Protein AF-A0A1M7QJT9-F1 (afdb_monomer_lite)

Structure (mmCIF, N/CA/C/O backbone):
data_AF-A0A1M7QJT9-F1
#
_entry.id   AF-A0A1M7QJT9-F1
#
loop_
_atom_site.group_PDB
_atom_site.id
_atom_site.type_symbol
_atom_site.label_atom_id
_atom_site.label_alt_id
_atom_site.label_comp_id
_atom_site.label_asym_id
_atom_site.label_entity_id
_atom_site.label_seq_id
_atom_site.pdbx_PDB_ins_code
_atom_site.Cartn_x
_atom_site.Cartn_y
_atom_site.Cartn_z
_atom_site.occupancy
_atom_site.B_iso_or_equiv
_atom_site.auth_seq_id
_atom_site.auth_comp_id
_atom_site.auth_asym_id
_atom_site.auth_atom_id
_atom_site.pdbx_PDB_model_num
ATOM 1 N N . MET A 1 1 ? -22.899 -1.278 11.876 1.00 49.75 1 MET A N 1
ATOM 2 C CA . MET A 1 1 ? -21.719 -1.623 11.057 1.00 49.75 1 MET A CA 1
ATOM 3 C C . MET A 1 1 ? -20.538 -0.871 11.634 1.00 49.75 1 MET A C 1
ATOM 5 O O . MET A 1 1 ? -20.647 0.336 11.803 1.00 49.75 1 MET A O 1
ATOM 9 N N . THR A 1 2 ? -19.474 -1.561 12.029 1.00 53.69 2 THR A N 1
ATOM 10 C CA . THR A 1 2 ? -18.267 -0.913 12.556 1.00 53.69 2 THR A CA 1
ATOM 11 C C . THR A 1 2 ? -17.532 -0.266 11.386 1.00 53.69 2 THR A C 1
ATOM 13 O O . THR A 1 2 ? -17.187 -0.954 10.427 1.00 53.69 2 THR A O 1
ATOM 16 N N . THR A 1 3 ? -17.344 1.051 11.416 1.00 64.69 3 THR A N 1
ATOM 17 C CA . THR A 1 3 ? -16.566 1.757 10.394 1.00 64.69 3 THR A CA 1
ATOM 18 C C . THR A 1 3 ? -15.126 1.260 10.466 1.00 64.69 3 THR A C 1
ATOM 20 O O . THR A 1 3 ? -14.498 1.361 11.517 1.00 64.69 3 THR A O 1
ATOM 23 N N . ALA A 1 4 ? -14.608 0.684 9.379 1.00 78.56 4 ALA A N 1
ATOM 24 C CA . ALA A 1 4 ? -13.191 0.353 9.297 1.00 78.56 4 ALA A CA 1
ATOM 25 C C . ALA A 1 4 ? -12.379 1.653 9.383 1.00 78.56 4 ALA A C 1
ATOM 27 O O . ALA A 1 4 ? -12.711 2.630 8.713 1.00 78.56 4 ALA A O 1
ATOM 28 N N . LEU A 1 5 ? -11.342 1.673 10.216 1.00 86.81 5 LEU A N 1
ATOM 29 C CA . LEU A 1 5 ? -10.475 2.833 10.412 1.00 86.81 5 LEU A CA 1
ATOM 30 C C . LEU A 1 5 ? -9.021 2.398 10.258 1.00 86.81 5 LEU A C 1
ATOM 32 O O . LEU A 1 5 ? -8.637 1.327 10.731 1.00 86.81 5 LEU A O 1
ATOM 36 N N . LEU A 1 6 ? -8.210 3.249 9.636 1.00 92.81 6 LEU A N 1
ATOM 37 C CA . LEU A 1 6 ? -6.765 3.075 9.549 1.00 92.81 6 LEU A CA 1
ATOM 38 C C . LEU A 1 6 ? -6.106 4.028 10.551 1.00 92.81 6 LEU A C 1
ATOM 40 O O . LEU A 1 6 ? -5.625 5.101 10.190 1.00 92.81 6 LEU A O 1
ATOM 44 N N . ASN A 1 7 ? -6.182 3.659 11.830 1.00 94.94 7 ASN A N 1
ATOM 45 C CA . ASN A 1 7 ? -5.627 4.432 12.940 1.00 94.94 7 ASN A CA 1
ATOM 46 C C . ASN A 1 7 ? -4.448 3.697 13.580 1.00 94.94 7 ASN A C 1
ATOM 48 O O . ASN A 1 7 ? -4.486 2.476 13.742 1.00 94.94 7 ASN A O 1
ATOM 52 N N . GLY A 1 8 ? -3.432 4.456 13.980 1.00 95.69 8 GLY A N 1
ATOM 53 C CA . GLY A 1 8 ? -2.248 3.954 14.663 1.00 95.69 8 GLY A CA 1
ATOM 54 C C . GLY A 1 8 ? -1.213 3.366 13.709 1.00 95.69 8 GLY A C 1
ATOM 55 O O . GLY A 1 8 ? -1.118 3.747 12.542 1.00 95.69 8 GLY A O 1
ATOM 56 N N . ARG A 1 9 ? -0.421 2.426 14.231 1.00 97.50 9 ARG A N 1
ATOM 57 C CA . ARG A 1 9 ? 0.748 1.870 13.547 1.00 97.50 9 ARG A CA 1
ATOM 58 C C . ARG A 1 9 ? 0.439 0.533 12.890 1.00 97.50 9 ARG A C 1
ATOM 60 O O . ARG A 1 9 ? -0.062 -0.387 13.533 1.00 97.50 9 ARG A O 1
ATOM 67 N N . TRP A 1 10 ? 0.822 0.408 11.629 1.00 97.88 10 TRP A N 1
ATOM 68 C CA . TRP A 1 10 ? 0.586 -0.752 10.782 1.00 97.88 10 TRP A CA 1
ATOM 69 C C . TRP A 1 10 ? 1.901 -1.207 10.162 1.00 97.88 10 TRP A C 1
ATOM 71 O O . TRP A 1 10 ? 2.602 -0.425 9.522 1.00 97.88 10 TRP A O 1
ATOM 81 N N . ALA A 1 11 ? 2.248 -2.474 10.340 1.00 97.88 11 ALA A N 1
ATOM 82 C CA . ALA A 1 11 ? 3.373 -3.071 9.646 1.00 97.88 11 ALA A CA 1
ATOM 83 C C . ALA A 1 11 ? 3.023 -3.238 8.163 1.00 97.88 11 ALA A C 1
ATOM 85 O O . ALA A 1 11 ? 1.954 -3.740 7.817 1.00 97.88 11 ALA A O 1
ATOM 86 N N . TYR A 1 12 ? 3.941 -2.816 7.299 1.00 98.19 12 TYR A N 1
ATOM 87 C CA . TYR A 1 12 ? 3.793 -2.782 5.852 1.00 98.19 12 TYR A CA 1
ATOM 88 C C . TYR A 1 12 ? 4.815 -3.687 5.172 1.00 98.19 12 TYR A C 1
ATOM 90 O O . TYR A 1 12 ? 6.014 -3.658 5.479 1.00 98.19 12 TYR A O 1
ATOM 98 N N . ARG A 1 13 ? 4.340 -4.437 4.180 1.00 97.88 13 ARG A N 1
ATOM 99 C CA . ARG A 1 13 ? 5.174 -5.159 3.219 1.00 97.88 13 ARG A CA 1
ATOM 100 C C . ARG A 1 13 ? 4.563 -5.081 1.832 1.00 97.88 13 ARG A C 1
ATOM 102 O O . ARG A 1 13 ? 3.361 -5.274 1.685 1.00 97.88 13 ARG A O 1
ATOM 109 N N . SER A 1 14 ? 5.406 -4.888 0.825 1.00 97.69 14 SER A N 1
ATOM 110 C CA . SER A 1 14 ? 5.040 -5.039 -0.580 1.00 97.69 14 SER A CA 1
ATOM 111 C C . SER A 1 14 ? 5.996 -5.956 -1.313 1.00 97.69 14 SER A C 1
ATOM 113 O O . SER A 1 14 ? 7.158 -6.126 -0.929 1.00 97.69 14 SER A O 1
ATOM 115 N N . PHE A 1 15 ? 5.481 -6.521 -2.393 1.00 97.31 15 PHE A N 1
ATOM 116 C CA . PHE A 1 15 ? 6.196 -7.422 -3.271 1.00 97.31 15 PHE A CA 1
ATOM 117 C C . PHE A 1 15 ? 5.978 -6.996 -4.716 1.00 97.31 15 PHE A C 1
ATOM 119 O O . PHE A 1 15 ? 4.961 -6.385 -5.032 1.00 97.31 15 PHE A O 1
ATOM 126 N N . HIS A 1 16 ? 6.919 -7.332 -5.582 1.00 95.31 16 HIS A N 1
ATOM 127 C CA . HIS A 1 16 ? 6.779 -7.238 -7.030 1.00 95.31 16 HIS A CA 1
ATOM 128 C C . HIS A 1 16 ? 7.174 -8.581 -7.645 1.00 95.31 16 HIS A C 1
ATOM 130 O O . HIS A 1 16 ? 7.582 -9.503 -6.941 1.00 95.31 16 HIS A O 1
ATOM 136 N N . HIS A 1 17 ? 7.071 -8.696 -8.960 1.00 93.44 17 HIS A N 1
ATOM 137 C CA . HIS A 1 17 ? 7.640 -9.816 -9.696 1.00 93.44 17 HIS A CA 1
ATOM 138 C C . HIS A 1 17 ? 8.490 -9.284 -10.847 1.00 93.44 17 HIS A C 1
ATOM 140 O O . HIS A 1 17 ? 8.305 -8.152 -11.305 1.00 93.44 17 HIS A O 1
ATOM 146 N N . ALA A 1 18 ? 9.435 -10.093 -11.319 1.00 89.19 18 ALA A N 1
ATOM 147 C CA . ALA A 1 18 ? 10.079 -9.833 -12.600 1.00 89.19 18 ALA A CA 1
ATOM 148 C C . ALA A 1 18 ? 9.075 -10.074 -13.748 1.00 89.19 18 ALA A C 1
ATOM 150 O O . ALA A 1 18 ? 8.104 -10.818 -13.566 1.00 89.19 18 ALA A O 1
ATOM 151 N N . PRO A 1 19 ? 9.273 -9.477 -14.936 1.00 88.19 19 PRO A N 1
ATOM 152 C CA . PRO A 1 19 ? 8.448 -9.785 -16.099 1.00 88.19 19 PRO A CA 1
ATOM 153 C C . PRO A 1 19 ? 8.390 -11.295 -16.367 1.00 88.19 19 PRO A C 1
ATOM 155 O O . PRO A 1 19 ? 9.421 -11.963 -16.432 1.00 88.19 19 PRO A O 1
ATOM 158 N N . ILE A 1 20 ? 7.178 -11.829 -16.530 1.00 91.88 20 ILE A N 1
ATOM 159 C CA . ILE A 1 20 ? 6.973 -13.232 -16.899 1.00 91.88 20 ILE A CA 1
ATOM 160 C C . ILE A 1 20 ? 7.198 -13.349 -18.406 1.00 91.88 20 ILE A C 1
ATOM 162 O O . ILE A 1 20 ? 6.478 -12.738 -19.195 1.00 91.88 20 ILE A O 1
ATOM 166 N N . VAL A 1 21 ? 8.208 -14.121 -18.803 1.00 94.38 21 VAL A N 1
ATOM 167 C CA . VAL A 1 21 ? 8.560 -14.333 -20.211 1.00 94.38 21 VAL A CA 1
ATOM 168 C C . VAL A 1 21 ? 7.808 -15.549 -20.745 1.00 94.38 21 VAL A C 1
ATOM 170 O O . VAL A 1 21 ? 7.833 -16.613 -20.128 1.00 94.38 21 VAL A O 1
ATOM 173 N N . ILE A 1 22 ? 7.158 -15.393 -21.899 1.00 96.38 22 ILE A N 1
ATOM 174 C CA . ILE A 1 22 ? 6.467 -16.472 -22.611 1.00 96.38 22 ILE A CA 1
ATOM 175 C C . ILE A 1 22 ? 7.249 -16.807 -23.884 1.00 96.38 22 ILE A C 1
ATOM 177 O O . ILE A 1 22 ? 7.517 -15.915 -24.689 1.00 96.38 22 ILE A O 1
ATOM 181 N N . VAL A 1 23 ? 7.595 -18.081 -24.071 1.00 96.56 23 VAL A N 1
ATOM 182 C CA . VAL A 1 23 ? 8.274 -18.621 -25.261 1.00 96.56 23 VAL A CA 1
ATOM 183 C C . VAL A 1 23 ? 7.457 -19.803 -25.770 1.00 96.56 23 VAL A C 1
ATOM 185 O O . VAL A 1 23 ? 7.128 -20.697 -24.997 1.00 96.56 23 VAL A O 1
ATOM 188 N N . ASP A 1 24 ? 7.068 -19.777 -27.047 1.00 96.19 24 ASP A N 1
ATOM 189 C CA . ASP A 1 24 ? 6.253 -20.823 -27.689 1.00 96.19 24 ASP A CA 1
ATOM 190 C C . ASP A 1 24 ? 4.970 -21.181 -26.912 1.00 96.19 24 ASP A C 1
ATOM 192 O O . ASP A 1 24 ? 4.554 -22.334 -26.811 1.00 96.19 24 ASP A O 1
ATOM 196 N N . GLY A 1 25 ? 4.338 -20.162 -26.321 1.00 96.44 25 GLY A N 1
ATOM 197 C CA . GLY A 1 25 ? 3.118 -20.316 -25.526 1.00 96.44 25 GLY A CA 1
ATOM 198 C C . GLY A 1 25 ? 3.329 -20.911 -24.129 1.00 96.44 25 GLY A C 1
ATOM 199 O O . GLY A 1 25 ? 2.346 -21.155 -23.433 1.00 96.44 25 GLY A O 1
ATOM 200 N N . GLN A 1 26 ? 4.574 -21.126 -23.700 1.00 96.50 26 GLN A N 1
ATOM 201 C CA . GLN A 1 26 ? 4.925 -21.628 -22.371 1.00 96.50 26 GLN A CA 1
ATOM 202 C C . GLN A 1 26 ? 5.646 -20.562 -21.548 1.00 96.50 26 GLN A C 1
ATOM 204 O O . GLN A 1 26 ? 6.379 -19.729 -22.081 1.00 96.50 26 GLN A O 1
ATOM 209 N N . VAL A 1 27 ? 5.456 -20.596 -20.229 1.00 96.06 27 VAL A N 1
ATOM 210 C CA . VAL A 1 27 ? 6.251 -19.779 -19.304 1.00 96.06 27 VAL A CA 1
ATOM 211 C C . VAL A 1 27 ? 7.700 -20.256 -19.364 1.00 96.06 27 VAL A C 1
ATOM 213 O O . VAL A 1 27 ? 7.982 -21.433 -19.146 1.00 96.06 27 VAL A O 1
ATOM 216 N N . ALA A 1 28 ? 8.621 -19.345 -19.672 1.00 96.06 28 ALA A N 1
ATOM 217 C CA . ALA A 1 28 ? 10.040 -19.656 -19.713 1.00 96.06 28 ALA A CA 1
ATOM 218 C C . ALA A 1 28 ? 10.604 -19.773 -18.288 1.00 96.06 28 ALA A C 1
ATOM 220 O O . ALA A 1 28 ? 10.529 -18.833 -17.495 1.00 96.06 28 ALA A O 1
ATOM 221 N N . GLY A 1 29 ? 11.216 -20.920 -17.983 1.00 94.00 29 GLY A N 1
ATOM 222 C CA . GLY A 1 29 ? 11.827 -21.185 -16.680 1.00 94.00 29 GLY A CA 1
ATOM 223 C C . GLY A 1 29 ? 10.818 -21.202 -15.527 1.00 94.00 29 GLY A C 1
ATOM 224 O O . GLY A 1 29 ? 9.656 -21.561 -15.700 1.00 94.00 29 GLY A O 1
ATOM 225 N N . THR A 1 30 ? 11.280 -20.808 -14.339 1.00 93.62 30 THR A N 1
ATOM 226 C CA . THR A 1 30 ? 10.475 -20.765 -13.109 1.00 93.62 30 THR A CA 1
ATOM 227 C C . THR A 1 30 ? 10.496 -19.339 -12.557 1.00 93.62 30 THR A C 1
ATOM 229 O O . THR A 1 30 ? 11.375 -19.019 -11.754 1.00 93.62 30 THR A O 1
ATOM 232 N N . PRO A 1 31 ? 9.603 -18.443 -13.018 1.00 92.56 31 PRO A N 1
ATOM 233 C CA . PRO A 1 31 ? 9.622 -17.054 -12.583 1.00 92.56 31 PRO A CA 1
ATOM 234 C C . PRO A 1 31 ? 9.298 -16.950 -11.092 1.00 92.56 31 PRO A C 1
ATOM 236 O O . PRO A 1 31 ? 8.382 -17.600 -10.584 1.00 92.56 31 PRO A O 1
ATOM 239 N N . GLU A 1 32 ? 10.030 -16.091 -10.391 1.00 92.06 32 GLU A N 1
ATOM 240 C CA . GLU A 1 32 ? 9.730 -15.766 -9.003 1.00 92.06 32 GLU A CA 1
ATOM 241 C C . GLU A 1 32 ? 8.527 -14.816 -8.948 1.00 92.06 32 GLU A C 1
ATOM 243 O O . GLU A 1 32 ? 8.579 -13.681 -9.426 1.00 92.06 32 GLU A O 1
ATOM 248 N N . LEU A 1 33 ? 7.420 -15.303 -8.384 1.00 89.44 33 LEU A N 1
ATOM 249 C CA . LEU A 1 33 ? 6.134 -14.600 -8.404 1.00 89.44 33 LEU A CA 1
ATOM 250 C C . LEU A 1 33 ? 6.022 -13.490 -7.347 1.00 89.44 33 LEU A C 1
ATOM 252 O O . LEU A 1 33 ? 5.106 -12.673 -7.422 1.00 89.44 33 LEU A O 1
ATOM 256 N N . ALA A 1 34 ? 6.916 -13.470 -6.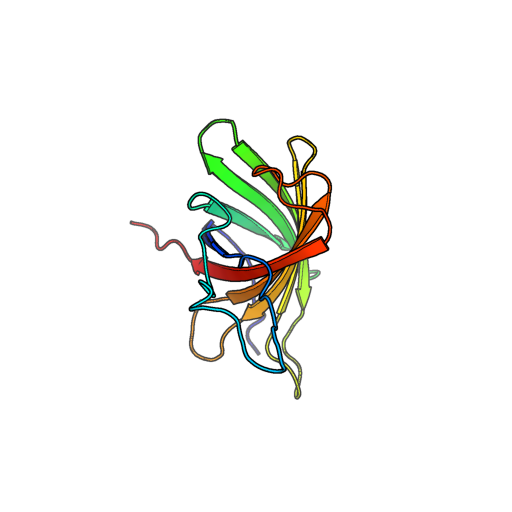355 1.00 92.69 34 ALA A N 1
ATOM 257 C CA . ALA A 1 34 ? 6.904 -12.482 -5.284 1.00 92.69 34 ALA A CA 1
ATOM 258 C C . ALA A 1 34 ? 8.312 -12.248 -4.723 1.00 92.69 34 ALA A C 1
ATOM 260 O O . ALA A 1 34 ? 8.826 -13.044 -3.943 1.00 92.69 34 ALA A O 1
ATOM 261 N N . GLN A 1 35 ? 8.891 -11.107 -5.075 1.00 94.81 35 GLN A N 1
ATOM 262 C CA . GLN A 1 35 ? 10.134 -10.576 -4.526 1.00 94.81 35 GLN A CA 1
ATOM 263 C C . GLN A 1 35 ? 9.813 -9.385 -3.622 1.00 94.81 35 GLN A C 1
ATOM 265 O O . GLN A 1 35 ? 8.961 -8.571 -3.990 1.00 94.81 35 GLN A O 1
ATOM 270 N N . PRO A 1 36 ? 10.455 -9.237 -2.449 1.00 95.50 36 PRO A N 1
ATOM 271 C CA . PRO A 1 36 ? 10.275 -8.052 -1.617 1.00 95.50 36 PRO A CA 1
ATOM 272 C C . PRO A 1 36 ? 10.568 -6.770 -2.404 1.00 95.50 36 PRO A C 1
ATOM 274 O O . PRO A 1 36 ? 11.678 -6.571 -2.884 1.00 95.50 36 PRO A O 1
ATOM 277 N N . TRP A 1 37 ? 9.580 -5.881 -2.500 1.00 95.44 37 TRP A N 1
ATOM 278 C CA . TRP A 1 37 ? 9.719 -4.605 -3.211 1.00 95.44 37 TRP A CA 1
ATOM 279 C C . TRP A 1 37 ? 10.278 -3.506 -2.312 1.00 95.44 37 TRP A C 1
ATOM 281 O O . TRP A 1 37 ? 10.916 -2.565 -2.756 1.00 95.44 37 TRP A O 1
ATOM 291 N N . SER A 1 38 ? 10.085 -3.611 -1.008 1.00 91.62 38 SER A N 1
ATOM 292 C CA . SER A 1 38 ? 10.653 -2.646 -0.079 1.00 91.62 38 SER A CA 1
ATOM 293 C C . SER A 1 38 ? 11.200 -3.347 1.156 1.00 91.62 38 SER A C 1
ATOM 295 O O . SER A 1 38 ? 10.774 -4.465 1.491 1.00 91.62 38 SER A O 1
ATOM 297 N N . PRO A 1 39 ? 12.078 -2.673 1.919 1.00 93.75 39 PRO A N 1
ATOM 298 C CA . PRO A 1 39 ? 12.291 -3.023 3.315 1.00 93.75 39 PRO A CA 1
ATOM 299 C C . PRO A 1 39 ? 10.952 -3.105 4.077 1.00 93.75 39 PRO A C 1
ATOM 301 O O . PRO A 1 39 ? 9.934 -2.581 3.603 1.00 93.75 39 PRO A O 1
ATOM 304 N N . PRO A 1 40 ? 10.912 -3.770 5.246 1.00 96.50 40 PRO A N 1
ATOM 305 C CA . PRO A 1 40 ? 9.745 -3.701 6.116 1.00 96.50 40 PRO A CA 1
ATOM 306 C C . PRO A 1 40 ? 9.429 -2.241 6.437 1.00 96.50 40 PRO A C 1
ATOM 308 O O . PRO A 1 40 ? 10.329 -1.480 6.788 1.00 96.50 40 PRO A O 1
ATOM 311 N N . GLY A 1 41 ? 8.166 -1.855 6.287 1.00 97.06 41 GLY A N 1
ATOM 312 C CA . GLY A 1 41 ? 7.708 -0.504 6.582 1.00 97.06 41 GLY A CA 1
ATOM 313 C C . GLY A 1 41 ? 6.810 -0.461 7.811 1.00 97.06 41 GLY A C 1
ATOM 314 O O . GLY A 1 41 ? 6.219 -1.468 8.203 1.00 97.06 41 GLY A O 1
ATOM 315 N N . VAL A 1 42 ? 6.667 0.723 8.392 1.00 98.19 42 VAL A N 1
ATOM 316 C CA . VAL A 1 42 ? 5.630 1.034 9.376 1.00 98.19 42 VAL A CA 1
ATOM 317 C C . VAL A 1 42 ? 4.860 2.247 8.884 1.00 98.19 42 VAL A C 1
ATOM 319 O O . VAL A 1 42 ? 5.436 3.322 8.722 1.00 98.19 42 VAL A O 1
ATOM 322 N N . LEU A 1 43 ? 3.567 2.063 8.640 1.00 98.25 43 LEU A N 1
ATOM 323 C CA . LEU A 1 43 ? 2.623 3.142 8.400 1.00 98.25 43 LEU A CA 1
ATOM 324 C C . LEU A 1 43 ? 2.053 3.597 9.740 1.00 98.25 43 LEU A C 1
ATOM 326 O O . LEU A 1 43 ? 1.356 2.830 10.395 1.00 98.25 43 LEU A O 1
ATOM 330 N N . ASP A 1 44 ? 2.334 4.833 10.130 1.00 98.19 44 ASP A N 1
ATOM 331 C CA . ASP A 1 44 ? 1.616 5.508 11.211 1.00 98.19 44 ASP A CA 1
ATOM 332 C C . ASP A 1 44 ? 0.575 6.438 10.587 1.00 98.19 44 ASP A C 1
ATOM 334 O O . ASP A 1 44 ? 0.937 7.358 9.844 1.00 98.19 44 ASP A O 1
ATOM 338 N N . ALA A 1 45 ? -0.705 6.140 10.797 1.00 97.94 45 ALA A N 1
ATOM 339 C CA . ALA A 1 45 ? -1.808 6.798 10.110 1.00 97.94 45 ALA A CA 1
ATOM 340 C C . ALA A 1 45 ? -2.941 7.185 11.058 1.00 97.94 45 ALA A C 1
ATOM 342 O O . ALA A 1 45 ? -3.190 6.553 12.087 1.00 97.94 45 ALA A O 1
ATOM 343 N N . THR A 1 46 ? -3.663 8.224 10.662 1.00 97.56 46 THR A N 1
ATOM 344 C CA . THR A 1 46 ? -4.905 8.668 11.282 1.00 97.56 46 THR A CA 1
ATOM 345 C C . THR A 1 46 ? -5.993 8.766 10.224 1.00 97.56 46 THR A C 1
ATOM 347 O O . THR A 1 46 ? -5.738 9.148 9.082 1.00 97.56 46 THR A O 1
ATOM 350 N N . THR A 1 47 ? -7.213 8.410 10.611 1.00 97.19 47 THR A N 1
ATOM 351 C CA . THR A 1 47 ? -8.425 8.521 9.803 1.00 97.19 47 THR A CA 1
ATOM 352 C C . THR A 1 47 ? -9.378 9.508 10.469 1.00 97.19 47 THR A C 1
ATOM 354 O O . THR A 1 47 ? -9.714 9.337 11.643 1.00 97.19 47 THR A O 1
ATOM 357 N N . ASP A 1 48 ? -9.815 10.535 9.740 1.00 96.00 48 ASP A N 1
ATOM 358 C CA . ASP A 1 48 ? -10.792 11.508 10.237 1.00 96.00 48 ASP A CA 1
ATOM 359 C C . ASP A 1 48 ? -12.251 11.023 10.098 1.00 96.00 48 ASP A C 1
ATOM 361 O O . ASP A 1 48 ? -12.536 9.943 9.576 1.00 96.00 48 ASP A O 1
ATOM 365 N N . ALA A 1 49 ? -13.204 11.834 10.568 1.00 93.06 49 ALA A N 1
ATOM 366 C CA . ALA A 1 49 ? -14.631 11.509 10.509 1.00 93.06 49 ALA A CA 1
ATOM 367 C C . ALA A 1 49 ? -15.193 11.421 9.074 1.00 93.06 49 ALA A C 1
ATOM 369 O O . ALA A 1 49 ? -16.221 10.781 8.859 1.00 93.06 49 ALA A O 1
ATOM 370 N N . GLY A 1 50 ? -14.529 12.045 8.096 1.00 93.88 50 GLY A N 1
ATOM 371 C CA . GLY A 1 50 ? -14.857 11.946 6.672 1.00 93.88 50 GLY A CA 1
ATOM 372 C C . GLY A 1 50 ? -14.206 10.744 5.982 1.00 93.88 50 GLY A C 1
ATOM 373 O O . GLY A 1 50 ? -14.353 10.580 4.769 1.00 93.88 50 GLY A O 1
ATOM 374 N N . GLY A 1 51 ? -13.470 9.913 6.725 1.00 95.44 51 GLY A N 1
ATOM 375 C CA . GLY A 1 51 ? -12.730 8.776 6.193 1.00 95.44 51 GLY A CA 1
ATOM 376 C C . GLY A 1 51 ? -11.446 9.170 5.468 1.00 95.44 51 GLY A C 1
ATOM 377 O O . GLY A 1 51 ? -10.874 8.325 4.782 1.00 95.44 51 GLY A O 1
ATOM 378 N N . ARG A 1 52 ? -10.979 10.421 5.566 1.00 97.69 52 ARG A N 1
ATOM 379 C CA . ARG A 1 52 ? -9.675 10.810 5.018 1.00 97.69 52 ARG A CA 1
ATOM 380 C C . ARG A 1 52 ? -8.574 10.220 5.882 1.00 97.69 52 ARG A C 1
ATOM 382 O O . ARG A 1 52 ? -8.618 10.322 7.103 1.00 97.69 52 ARG A O 1
ATOM 389 N N . VAL A 1 53 ? -7.579 9.639 5.230 1.00 98.31 53 VAL A N 1
ATOM 390 C CA . VAL A 1 53 ? -6.385 9.081 5.853 1.00 98.31 53 VAL A CA 1
ATOM 391 C C . VAL A 1 53 ? -5.222 10.027 5.622 1.00 98.31 53 VAL A C 1
ATOM 393 O O . VAL A 1 53 ? -4.968 10.427 4.488 1.00 98.31 53 VAL A O 1
ATOM 396 N N . THR A 1 54 ? -4.479 10.323 6.681 1.00 98.62 54 THR A N 1
ATOM 397 C CA . THR A 1 54 ? -3.165 10.968 6.597 1.00 98.62 54 THR A CA 1
ATOM 398 C C . THR A 1 54 ? -2.159 10.182 7.421 1.00 98.62 54 THR A C 1
ATOM 400 O O . THR A 1 54 ? -2.523 9.611 8.446 1.00 98.62 54 THR A O 1
ATOM 403 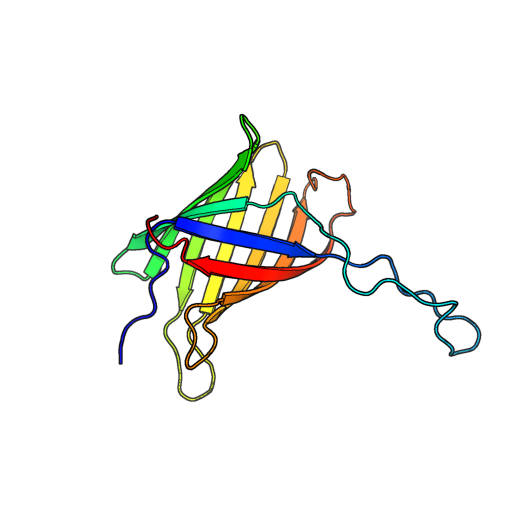N N . GLY A 1 55 ? -0.898 10.135 7.003 1.00 98.31 55 GLY A N 1
ATOM 404 C CA . GLY A 1 55 ? 0.107 9.381 7.742 1.00 98.31 55 GLY A CA 1
ATOM 405 C C . GLY A 1 55 ? 1.515 9.482 7.184 1.00 98.31 55 GLY A C 1
ATOM 406 O O . GLY A 1 55 ? 1.802 10.260 6.271 1.00 98.31 55 GLY A O 1
ATOM 407 N N . THR A 1 56 ? 2.403 8.670 7.744 1.00 98.50 56 THR A N 1
ATOM 408 C CA . THR A 1 56 ? 3.780 8.506 7.272 1.00 98.50 56 THR A CA 1
ATOM 409 C C . THR A 1 56 ? 4.127 7.025 7.208 1.00 98.50 56 THR A C 1
ATOM 411 O O . THR A 1 56 ? 4.011 6.314 8.204 1.00 98.50 56 THR A O 1
ATOM 414 N N . LEU A 1 57 ? 4.581 6.563 6.044 1.00 98.25 57 LEU A N 1
ATOM 415 C CA . LEU A 1 57 ? 5.141 5.228 5.853 1.00 98.25 57 LEU A CA 1
ATOM 416 C C . LEU A 1 57 ? 6.664 5.304 5.958 1.00 98.25 57 LEU A C 1
ATOM 418 O O . LEU A 1 57 ? 7.310 5.910 5.107 1.00 98.25 57 LEU A O 1
ATOM 422 N N . THR A 1 58 ? 7.229 4.692 6.993 1.00 97.81 58 THR A N 1
ATOM 423 C CA . THR A 1 58 ? 8.668 4.722 7.294 1.00 97.81 58 THR A CA 1
ATOM 424 C C . THR A 1 58 ? 9.295 3.356 7.053 1.00 97.81 58 THR A C 1
ATOM 426 O O . THR A 1 58 ? 8.815 2.364 7.591 1.00 97.81 58 THR A O 1
ATOM 429 N N . PHE A 1 59 ? 10.386 3.305 6.289 1.00 95.44 59 PHE A N 1
ATOM 430 C CA . PHE A 1 59 ? 11.149 2.078 6.001 1.00 95.44 59 PHE 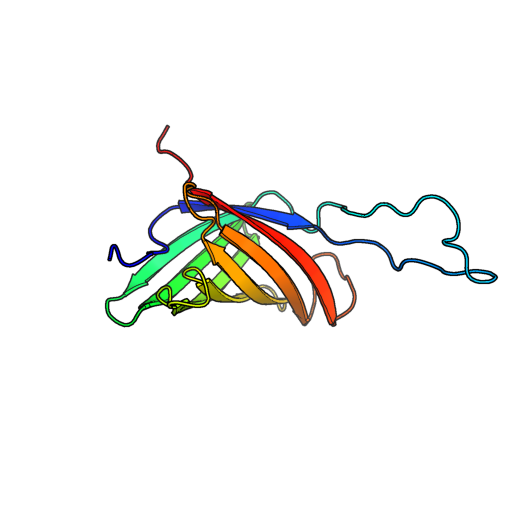A CA 1
ATOM 431 C C . PHE A 1 59 ? 12.462 1.985 6.791 1.00 95.44 59 PHE A C 1
ATOM 433 O O . PHE A 1 59 ? 13.082 0.927 6.858 1.00 95.44 59 PHE A O 1
ATOM 440 N N . GLY A 1 60 ? 12.902 3.099 7.376 1.00 92.75 60 GLY A N 1
ATOM 441 C CA . GLY A 1 60 ? 14.138 3.215 8.140 1.00 92.75 60 GLY A CA 1
ATOM 442 C C . GLY A 1 60 ? 14.512 4.683 8.372 1.00 92.75 60 GLY A C 1
ATOM 443 O O . GLY A 1 60 ? 13.787 5.579 7.927 1.00 92.75 60 GLY A O 1
ATOM 444 N N . PRO A 1 61 ? 15.635 4.957 9.057 1.00 91.50 61 PRO A N 1
ATOM 445 C CA . PRO A 1 61 ? 16.098 6.321 9.301 1.00 91.50 61 PRO A CA 1
ATOM 446 C C . PRO A 1 61 ? 16.249 7.111 7.995 1.00 91.50 61 PRO A C 1
ATOM 448 O O . PRO A 1 61 ? 16.958 6.691 7.086 1.00 91.50 61 PRO A O 1
ATOM 451 N N . GLY A 1 62 ? 15.556 8.247 7.892 1.00 90.44 62 GLY A N 1
ATOM 452 C CA . GLY A 1 62 ? 15.596 9.115 6.708 1.00 90.44 62 GLY A CA 1
ATOM 453 C C . GLY A 1 62 ? 14.840 8.596 5.476 1.00 90.44 62 GLY A C 1
ATOM 454 O O . GLY A 1 62 ? 14.800 9.299 4.469 1.00 90.44 62 GLY A O 1
ATOM 455 N N . ILE A 1 63 ? 14.212 7.415 5.541 1.00 94.06 63 ILE A N 1
ATOM 456 C CA . ILE A 1 63 ? 13.458 6.825 4.426 1.00 94.06 63 ILE A CA 1
ATOM 457 C C . ILE A 1 63 ? 11.978 6.771 4.797 1.00 94.06 63 ILE A C 1
ATOM 459 O O . ILE A 1 63 ? 11.514 5.820 5.433 1.00 94.06 63 ILE A O 1
ATOM 463 N N . ALA A 1 64 ? 11.238 7.805 4.396 1.00 96.56 64 ALA A N 1
ATOM 464 C CA . ALA A 1 64 ? 9.817 7.927 4.684 1.00 96.56 64 ALA A CA 1
ATOM 465 C C . ALA A 1 64 ? 9.030 8.551 3.525 1.00 96.56 64 ALA A C 1
ATOM 467 O O . ALA A 1 64 ? 9.522 9.431 2.815 1.00 96.56 64 ALA A O 1
ATOM 468 N N . LEU A 1 65 ? 7.782 8.110 3.376 1.00 97.69 65 LEU A N 1
ATOM 469 C CA . LEU A 1 65 ? 6.800 8.650 2.442 1.00 97.69 65 LEU A CA 1
ATOM 470 C C . LEU A 1 65 ? 5.638 9.255 3.232 1.00 97.69 65 LEU A C 1
ATOM 472 O O . LEU A 1 65 ? 5.123 8.629 4.159 1.00 97.69 65 LEU A O 1
ATOM 476 N N . LYS A 1 66 ? 5.190 10.449 2.844 1.00 98.56 66 LYS A N 1
ATOM 477 C CA . LYS A 1 66 ? 3.922 11.005 3.327 1.00 98.56 66 LYS A CA 1
ATOM 478 C C . LYS A 1 66 ? 2.776 10.243 2.680 1.00 98.56 66 LYS A C 1
ATOM 480 O O . LYS A 1 66 ? 2.813 10.005 1.475 1.00 98.56 66 LYS A O 1
ATOM 485 N N . VAL A 1 67 ? 1.778 9.884 3.473 1.00 98.75 67 VAL A N 1
ATOM 486 C CA . VAL A 1 67 ? 0.604 9.135 3.029 1.00 98.75 67 VAL A CA 1
ATOM 487 C C . VAL A 1 67 ? -0.635 10.014 3.140 1.00 98.75 67 VAL A C 1
ATOM 489 O O . VAL A 1 67 ? -0.858 10.633 4.179 1.00 98.75 67 VAL A O 1
ATOM 492 N N . ASP A 1 68 ? -1.435 10.055 2.079 1.00 98.81 68 ASP A N 1
ATOM 493 C CA . ASP A 1 68 ? -2.747 10.710 2.034 1.00 98.81 68 ASP A CA 1
ATOM 494 C C . ASP A 1 68 ? -3.723 9.838 1.233 1.00 98.81 68 ASP A C 1
ATOM 496 O O . ASP A 1 68 ? -3.314 9.123 0.315 1.00 98.81 68 ASP A O 1
ATOM 500 N N . GLY A 1 69 ? -5.002 9.840 1.590 1.00 98.38 69 GLY A N 1
ATOM 501 C CA . GLY A 1 69 ? -6.009 9.064 0.878 1.00 98.38 69 GLY A CA 1
ATOM 502 C C . GLY A 1 69 ? -7.308 8.929 1.648 1.00 98.38 69 GLY A C 1
ATOM 503 O O . GLY A 1 69 ? -7.658 9.795 2.446 1.00 98.38 69 GLY A O 1
ATOM 504 N N . HIS A 1 70 ? -8.030 7.833 1.415 1.00 98.25 70 HIS A N 1
ATOM 505 C CA . HIS A 1 70 ? -9.321 7.589 2.053 1.00 98.25 70 HIS A CA 1
ATOM 506 C C . HIS A 1 70 ? -9.553 6.122 2.413 1.00 98.25 70 HIS A C 1
ATOM 508 O O . HIS A 1 70 ? -9.134 5.213 1.692 1.00 98.25 70 HIS A O 1
ATOM 514 N N . VAL A 1 71 ? -10.311 5.908 3.488 1.00 97.25 71 VAL A N 1
ATOM 515 C CA . VAL A 1 71 ? -11.032 4.665 3.753 1.00 97.25 71 VAL A CA 1
ATOM 516 C C . VAL A 1 71 ? -12.427 4.767 3.138 1.00 97.25 71 VAL A C 1
ATOM 518 O O . VAL A 1 71 ? -13.122 5.774 3.281 1.00 97.25 71 VAL A O 1
ATOM 521 N N . ARG A 1 72 ? -12.860 3.708 2.460 1.00 95.25 72 ARG A N 1
ATOM 522 C CA . ARG A 1 72 ? -14.237 3.518 2.001 1.00 95.25 72 ARG A CA 1
ATOM 523 C C . ARG A 1 72 ? -14.900 2.474 2.891 1.00 95.25 72 ARG A C 1
ATOM 525 O O . ARG A 1 72 ? -14.327 1.413 3.136 1.00 95.25 72 ARG A O 1
ATOM 532 N N . ALA A 1 73 ? -16.102 2.781 3.371 1.00 93.81 73 ALA A N 1
ATOM 533 C CA . ALA A 1 73 ? -16.911 1.827 4.117 1.00 93.81 73 ALA A CA 1
ATOM 534 C C . ALA A 1 73 ? -17.257 0.608 3.248 1.00 93.81 73 ALA A C 1
ATOM 536 O O . ALA A 1 73 ? -17.288 0.698 2.020 1.00 93.81 73 ALA A O 1
ATOM 537 N N . ALA A 1 74 ? -17.524 -0.523 3.899 1.00 93.88 74 ALA A N 1
ATOM 538 C CA . ALA A 1 74 ? -18.023 -1.708 3.216 1.00 93.88 74 ALA A CA 1
ATOM 539 C C . ALA A 1 74 ? -19.384 -1.426 2.560 1.00 93.88 74 ALA A C 1
ATOM 541 O O . ALA A 1 74 ? -20.177 -0.627 3.067 1.00 93.88 74 ALA A O 1
ATOM 542 N N . SER A 1 75 ? -19.656 -2.117 1.459 1.00 92.12 75 SER A N 1
ATOM 543 C CA . SER A 1 75 ? -20.960 -2.165 0.802 1.00 92.12 75 SER A CA 1
ATOM 544 C C . SER A 1 75 ? -21.479 -3.603 0.777 1.00 92.12 75 SER A C 1
ATOM 546 O O . SER A 1 75 ? -20.801 -4.534 1.205 1.00 92.12 75 SER A O 1
ATOM 548 N N . GLU A 1 76 ? -22.677 -3.805 0.234 1.00 92.62 76 GLU A N 1
ATOM 549 C CA . GLU A 1 76 ? -23.235 -5.147 0.022 1.00 92.62 76 GLU A CA 1
ATOM 550 C C . GLU A 1 76 ? -22.363 -6.019 -0.896 1.00 92.62 76 GLU A C 1
ATOM 552 O O . GLU A 1 76 ? -22.381 -7.243 -0.795 1.00 92.62 76 GLU A O 1
ATOM 557 N N . THR A 1 77 ? -21.580 -5.397 -1.780 1.00 92.94 77 THR A N 1
ATOM 558 C CA . THR A 1 77 ? -20.808 -6.084 -2.822 1.00 92.94 77 THR A CA 1
ATOM 559 C C . THR A 1 77 ? -19.302 -6.063 -2.581 1.00 92.94 77 THR A C 1
ATOM 561 O O . THR A 1 77 ? -18.562 -6.672 -3.353 1.00 92.94 77 THR A O 1
ATOM 564 N N . ALA A 1 78 ? -18.819 -5.330 -1.575 1.00 91.88 78 ALA A N 1
ATOM 565 C CA . ALA A 1 78 ? -17.390 -5.158 -1.342 1.00 91.88 78 ALA A CA 1
ATOM 566 C C . ALA A 1 78 ? -17.060 -4.938 0.144 1.00 91.88 78 ALA A C 1
ATOM 568 O O . ALA A 1 78 ? -17.745 -4.166 0.821 1.00 91.88 78 ALA A O 1
ATOM 569 N N . PRO A 1 79 ? -15.968 -5.538 0.656 1.00 94.75 79 PRO A N 1
ATOM 570 C CA . PRO A 1 79 ? -15.416 -5.169 1.953 1.00 94.75 79 PRO A CA 1
ATOM 571 C C . PRO A 1 79 ? -15.008 -3.693 1.992 1.00 94.75 79 PRO A C 1
ATOM 573 O O . PRO A 1 79 ? -14.799 -3.059 0.956 1.00 94.75 79 PRO A O 1
ATOM 576 N N . ALA A 1 80 ? -14.825 -3.160 3.201 1.00 95.75 80 ALA A N 1
ATOM 577 C CA . ALA A 1 80 ? -14.212 -1.848 3.367 1.00 95.75 80 ALA A CA 1
ATOM 578 C C . ALA A 1 80 ? -12.835 -1.823 2.687 1.00 95.75 80 ALA A C 1
ATOM 580 O O . ALA A 1 80 ? -12.125 -2.835 2.657 1.00 95.75 80 ALA A O 1
ATOM 581 N N . SER A 1 81 ? -12.442 -0.671 2.155 1.00 97.19 81 SER A N 1
ATOM 582 C CA . SER A 1 81 ? -11.212 -0.540 1.375 1.00 97.19 81 SER A CA 1
ATOM 583 C C . SER A 1 81 ? -10.432 0.713 1.733 1.00 97.19 81 SER A C 1
ATOM 585 O O . SER A 1 81 ? -10.984 1.671 2.264 1.00 97.19 81 SER A O 1
ATOM 587 N N . ILE A 1 82 ? -9.154 0.733 1.377 1.00 98.12 82 ILE A N 1
ATOM 588 C CA . ILE A 1 82 ? -8.308 1.922 1.402 1.00 98.12 82 ILE A CA 1
ATOM 589 C C . ILE A 1 82 ? -7.880 2.278 -0.016 1.00 98.12 82 ILE A C 1
ATOM 591 O O . ILE A 1 82 ? -7.628 1.397 -0.841 1.00 98.12 82 ILE A O 1
ATOM 595 N N . GLU A 1 83 ? -7.768 3.570 -0.281 1.00 98.31 83 GLU A N 1
ATOM 596 C CA . GLU A 1 83 ? -7.161 4.125 -1.488 1.00 98.31 83 GLU A CA 1
ATOM 597 C C . GLU A 1 83 ? -6.190 5.215 -1.044 1.00 98.31 83 GLU A C 1
ATOM 599 O O . GLU A 1 83 ? -6.627 6.293 -0.642 1.00 98.31 83 GLU A O 1
ATOM 604 N N . LEU A 1 84 ? -4.888 4.916 -1.052 1.00 98.69 84 LEU A N 1
ATOM 605 C CA . LEU A 1 84 ? -3.855 5.813 -0.528 1.00 98.69 84 LEU A CA 1
ATOM 606 C C . LEU A 1 84 ? -2.803 6.147 -1.587 1.00 98.69 84 LEU A C 1
ATOM 608 O O . LEU A 1 84 ? -2.548 5.380 -2.518 1.00 98.69 84 LEU A O 1
ATOM 612 N N . VAL A 1 85 ? -2.154 7.289 -1.400 1.00 98.75 85 VAL A N 1
ATOM 613 C CA . VAL A 1 85 ? -0.980 7.737 -2.141 1.00 98.75 85 VAL A CA 1
ATOM 614 C C . VAL A 1 85 ? 0.160 7.931 -1.153 1.00 98.75 85 VAL A C 1
ATOM 616 O O . VAL A 1 85 ? 0.010 8.660 -0.178 1.00 98.75 85 VAL A O 1
ATOM 619 N N . GLY A 1 86 ? 1.296 7.286 -1.408 1.00 98.31 86 GLY A N 1
ATOM 620 C CA . GLY A 1 86 ? 2.551 7.506 -0.696 1.00 98.31 86 GLY A CA 1
ATOM 621 C C . GLY A 1 86 ? 3.511 8.327 -1.553 1.00 98.31 86 GLY A C 1
ATOM 622 O O . GLY A 1 86 ? 3.845 7.898 -2.657 1.00 98.31 86 GLY A O 1
ATOM 623 N N . ALA A 1 87 ? 3.971 9.478 -1.061 1.00 98.12 87 ALA A N 1
ATOM 624 C CA . ALA A 1 87 ? 4.886 10.359 -1.784 1.00 98.12 87 ALA A CA 1
ATOM 625 C C . ALA A 1 87 ? 6.041 10.867 -0.906 1.00 98.12 87 ALA A C 1
ATOM 627 O O . ALA A 1 87 ? 5.842 11.300 0.231 1.00 98.12 87 ALA A O 1
ATOM 628 N N . GLY A 1 88 ? 7.259 10.848 -1.442 1.00 96.56 88 GLY A N 1
ATOM 629 C CA . GLY A 1 88 ? 8.461 11.289 -0.734 1.00 96.56 88 GLY A CA 1
ATOM 630 C C . GLY A 1 88 ? 9.733 10.865 -1.457 1.00 96.56 88 GLY A C 1
ATOM 631 O O . GLY A 1 88 ? 9.719 9.909 -2.226 1.00 96.56 88 GLY A O 1
ATOM 632 N N . LEU A 1 89 ? 10.832 11.595 -1.237 1.00 94.19 89 LEU A N 1
ATOM 633 C CA . LEU A 1 89 ? 12.136 11.309 -1.863 1.00 94.19 89 LEU A CA 1
ATOM 634 C C . LEU A 1 89 ? 12.070 11.215 -3.405 1.00 94.19 89 LEU A C 1
ATOM 636 O O . LEU A 1 89 ? 12.800 10.451 -4.025 1.00 94.19 89 LEU A O 1
ATOM 640 N N . GLY A 1 90 ? 11.153 11.967 -4.024 1.00 93.62 90 GLY A N 1
ATOM 641 C CA . GLY A 1 90 ? 10.883 11.922 -5.464 1.00 93.62 90 GLY A CA 1
ATOM 642 C C . GLY A 1 90 ? 9.995 10.758 -5.924 1.00 93.62 90 GLY A C 1
ATOM 643 O O . GLY A 1 90 ? 9.497 10.819 -7.047 1.00 93.62 90 GLY A O 1
ATOM 644 N N . SER A 1 91 ? 9.751 9.754 -5.074 1.00 96.25 91 SER A N 1
ATOM 645 C CA . SER A 1 91 ? 8.898 8.597 -5.357 1.00 96.25 91 SER A CA 1
ATOM 646 C C . SER A 1 91 ? 7.417 8.898 -5.130 1.00 96.25 91 SER A C 1
ATOM 648 O O . SER A 1 91 ? 7.060 9.599 -4.176 1.00 96.25 91 SER A O 1
ATOM 650 N N . VAL A 1 92 ? 6.552 8.342 -5.983 1.00 98.12 92 VAL A N 1
ATOM 651 C CA . VAL A 1 92 ? 5.089 8.398 -5.856 1.00 98.12 92 VAL A CA 1
ATOM 652 C C . VAL A 1 92 ? 4.502 7.016 -6.115 1.00 98.12 92 VAL A C 1
ATOM 654 O O . VAL A 1 92 ? 4.696 6.435 -7.183 1.00 98.12 92 VAL A O 1
ATOM 657 N N . ASN A 1 93 ? 3.728 6.520 -5.154 1.00 98.25 93 ASN A N 1
ATOM 658 C CA . ASN A 1 93 ? 3.091 5.210 -5.202 1.00 98.25 93 ASN A CA 1
ATOM 659 C C . ASN A 1 93 ? 1.606 5.337 -4.878 1.00 98.25 93 ASN A C 1
ATOM 661 O O . ASN A 1 93 ? 1.223 6.090 -3.983 1.00 98.25 93 ASN A O 1
ATOM 665 N N . ARG A 1 94 ? 0.764 4.587 -5.585 1.00 98.62 94 ARG A N 1
ATOM 666 C CA . ARG A 1 94 ? -0.672 4.475 -5.298 1.00 98.62 94 ARG A CA 1
ATOM 667 C C . ARG A 1 94 ? -0.960 3.077 -4.800 1.00 98.62 94 ARG A C 1
ATOM 669 O O . ARG A 1 94 ? -0.476 2.119 -5.394 1.00 98.62 94 ARG A O 1
ATOM 676 N N . ILE A 1 95 ? -1.772 2.953 -3.760 1.00 98.19 95 ILE A N 1
ATOM 677 C CA . ILE A 1 95 ? -2.222 1.653 -3.273 1.00 98.19 95 ILE A CA 1
ATOM 678 C C . ILE A 1 95 ? -3.741 1.613 -3.184 1.00 98.19 95 ILE A C 1
ATOM 680 O O . ILE A 1 95 ? -4.383 2.596 -2.806 1.00 98.19 95 ILE A O 1
ATOM 684 N N . LYS A 1 96 ? -4.306 0.452 -3.503 1.00 98.50 96 LYS A N 1
ATOM 685 C CA . LYS A 1 96 ? -5.699 0.115 -3.217 1.00 98.50 96 LYS A CA 1
ATOM 686 C C . LYS A 1 96 ? -5.743 -1.248 -2.552 1.00 98.5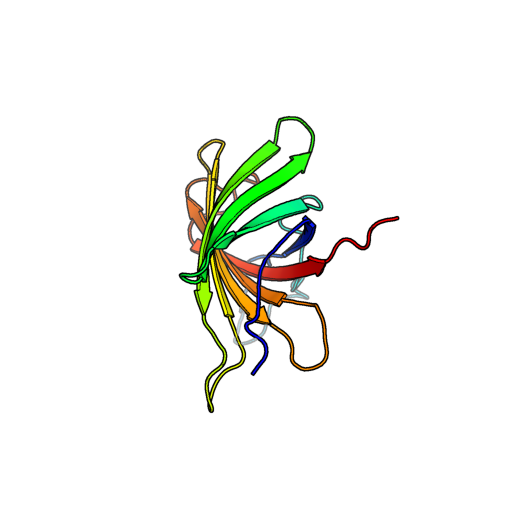0 96 LYS A C 1
ATOM 688 O O . LYS A 1 96 ? -5.200 -2.207 -3.097 1.00 98.50 96 LYS A O 1
ATOM 693 N N . GLY A 1 97 ? -6.373 -1.331 -1.388 1.00 98.12 97 GLY A N 1
ATOM 694 C CA . GLY A 1 97 ? -6.491 -2.581 -0.641 1.00 98.12 97 GLY A CA 1
ATOM 695 C C . GLY A 1 97 ? -7.819 -2.709 0.074 1.00 98.12 97 GLY A C 1
ATOM 696 O O . GLY A 1 97 ? -8.542 -1.730 0.225 1.00 98.12 97 GLY A O 1
ATOM 697 N N . TYR A 1 98 ? -8.131 -3.921 0.507 1.00 97.75 98 TYR A N 1
ATOM 698 C CA . TYR A 1 98 ? -9.376 -4.272 1.175 1.00 97.75 98 TYR A CA 1
ATOM 699 C C . TYR A 1 98 ? -9.080 -4.857 2.547 1.00 97.75 98 TYR A C 1
ATOM 701 O O . TYR A 1 98 ? -8.137 -5.637 2.704 1.00 97.75 98 TYR A O 1
ATOM 709 N N . PHE A 1 99 ? -9.896 -4.484 3.529 1.00 96.44 99 PHE A N 1
ATOM 710 C CA . PHE A 1 99 ? -9.892 -5.133 4.833 1.00 96.44 99 PHE A CA 1
ATOM 711 C C . PHE A 1 99 ? -10.397 -6.566 4.666 1.00 96.44 99 PHE A C 1
ATOM 713 O O . PHE A 1 99 ? -11.456 -6.795 4.076 1.00 96.44 99 PHE A O 1
ATOM 720 N N . VAL A 1 100 ? -9.634 -7.531 5.172 1.00 95.31 100 VAL A N 1
ATOM 721 C CA . VAL A 1 100 ? -9.975 -8.952 5.076 1.00 95.31 100 VAL A CA 1
ATOM 722 C C . VAL A 1 100 ? -11.067 -9.274 6.106 1.00 95.31 100 VAL A C 1
ATOM 724 O O . VAL A 1 100 ? -10.837 -9.082 7.302 1.00 95.31 100 VAL A O 1
ATOM 727 N N . PRO A 1 101 ? -12.252 -9.771 5.697 1.00 91.06 101 PRO A N 1
ATOM 728 C CA . PRO A 1 101 ? -13.309 -10.128 6.641 1.00 91.06 101 PRO A CA 1
ATOM 729 C C . PRO A 1 101 ? -12.833 -11.152 7.682 1.00 91.06 101 PRO A C 1
ATOM 731 O O . PRO A 1 101 ? -12.235 -12.165 7.332 1.00 91.06 101 PRO A O 1
ATOM 734 N N . GLY A 1 102 ? -13.103 -10.891 8.964 1.00 90.12 102 GLY A N 1
ATOM 735 C CA . GLY A 1 102 ? -12.679 -11.764 10.069 1.00 90.12 102 GLY A CA 1
ATOM 736 C C . GLY A 1 102 ? -11.199 -11.647 10.457 1.00 90.12 102 GLY A C 1
ATOM 737 O O . GLY A 1 102 ? -10.726 -12.437 11.269 1.00 90.12 102 GLY A O 1
ATOM 738 N N . SER A 1 103 ? -10.475 -10.673 9.905 1.00 92.12 103 SER A N 1
ATOM 739 C CA . SER A 1 103 ? -9.071 -10.393 10.206 1.00 92.12 103 SER A CA 1
ATOM 740 C C . SER A 1 103 ? -8.858 -8.892 10.434 1.00 92.12 103 SER A C 1
ATOM 742 O O . SER A 1 103 ? -9.726 -8.068 10.147 1.00 92.12 103 SER A O 1
ATOM 744 N N . ASP A 1 104 ? -7.696 -8.536 10.967 1.00 89.75 104 ASP A N 1
ATOM 745 C CA . ASP A 1 104 ? -7.210 -7.164 11.095 1.00 89.75 104 ASP A CA 1
ATOM 746 C C . ASP A 1 104 ? -6.281 -6.755 9.938 1.00 89.75 104 ASP A C 1
ATOM 748 O O . ASP A 1 104 ? -5.716 -5.669 9.953 1.00 89.75 104 ASP A O 1
ATOM 752 N N . HIS A 1 105 ? -6.126 -7.598 8.917 1.00 96.00 105 HIS A N 1
ATOM 753 C CA . HIS A 1 105 ? -5.239 -7.334 7.788 1.00 96.00 105 HIS A CA 1
ATOM 754 C C . HIS A 1 105 ? -5.926 -6.536 6.673 1.00 96.00 105 HIS A C 1
ATOM 756 O O . HIS A 1 105 ? -7.114 -6.709 6.388 1.00 96.00 105 HIS A O 1
ATOM 762 N N . VAL A 1 106 ? -5.134 -5.731 5.966 1.00 98.00 106 VAL A N 1
ATOM 763 C CA . VAL A 1 106 ? -5.490 -5.164 4.662 1.00 98.00 106 VAL A CA 1
ATOM 764 C C . VAL A 1 106 ? -4.561 -5.756 3.617 1.00 98.00 106 VAL A C 1
ATOM 766 O O . VAL A 1 106 ? -3.343 -5.742 3.786 1.00 98.00 106 VAL A O 1
ATOM 769 N N . VAL A 1 107 ? -5.128 -6.251 2.524 1.00 98.12 107 VAL A N 1
ATOM 770 C CA . VAL A 1 107 ? -4.367 -6.766 1.379 1.00 98.12 107 VAL A CA 1
ATOM 771 C C . VAL A 1 107 ? -4.769 -6.019 0.123 1.00 98.12 107 VAL A C 1
ATOM 773 O O . VAL A 1 107 ? -5.920 -5.603 -0.024 1.00 98.12 107 VAL A O 1
ATOM 776 N N . GLY A 1 108 ? -3.833 -5.823 -0.792 1.00 98.12 108 GLY A N 1
ATOM 777 C CA . GLY A 1 108 ? -4.136 -5.071 -1.997 1.00 98.12 108 GLY A CA 1
ATOM 778 C C . GLY A 1 108 ? -2.997 -5.015 -2.984 1.00 98.12 108 GLY A C 1
ATOM 779 O O . GLY A 1 108 ? -2.083 -5.835 -2.949 1.00 98.12 108 GLY A O 1
ATOM 780 N N . THR A 1 109 ? -3.062 -4.017 -3.855 1.00 98.31 109 THR A N 1
ATOM 781 C CA . THR A 1 109 ? -2.075 -3.775 -4.902 1.00 98.31 109 THR A CA 1
ATOM 782 C C . THR A 1 109 ? -1.479 -2.387 -4.743 1.00 98.31 109 THR A C 1
ATOM 784 O O . THR A 1 109 ? -2.193 -1.415 -4.484 1.00 98.31 109 THR A O 1
ATOM 787 N N . ILE A 1 110 ? -0.165 -2.312 -4.905 1.00 98.12 110 ILE A N 1
ATOM 788 C CA . ILE A 1 110 ? 0.608 -1.084 -5.041 1.00 98.12 110 ILE A CA 1
ATOM 789 C C . ILE A 1 110 ? 1.015 -0.912 -6.507 1.00 98.12 110 ILE A C 1
ATOM 791 O O . ILE A 1 110 ? 1.324 -1.882 -7.196 1.00 98.12 110 ILE A O 1
ATOM 795 N N . LEU A 1 111 ? 0.996 0.333 -6.968 1.00 98.12 111 LEU A N 1
ATOM 796 C CA . LEU A 1 111 ? 1.468 0.796 -8.264 1.00 98.12 111 LEU A CA 1
ATOM 797 C C . LEU A 1 111 ? 2.526 1.874 -8.029 1.00 98.12 111 LEU A C 1
ATOM 799 O O . LEU A 1 111 ? 2.223 2.897 -7.403 1.00 98.12 111 LEU A O 1
ATOM 803 N N . CYS A 1 112 ? 3.719 1.695 -8.590 1.00 97.50 112 CYS A N 1
ATOM 804 C CA . CYS A 1 112 ? 4.673 2.791 -8.693 1.00 97.50 112 CYS A CA 1
ATOM 805 C C . CYS A 1 112 ? 4.269 3.706 -9.846 1.00 97.50 112 CYS A C 1
ATOM 807 O O . CYS A 1 112 ? 4.235 3.301 -11.009 1.00 97.50 112 CYS A O 1
ATOM 809 N N . VAL A 1 113 ? 3.953 4.954 -9.513 1.00 97.81 113 VAL A N 1
ATOM 810 C CA . VAL A 1 113 ? 3.602 5.984 -10.493 1.00 97.81 113 VAL A CA 1
ATOM 811 C C . VAL A 1 113 ? 4.853 6.705 -10.977 1.00 97.81 113 VAL A C 1
ATOM 813 O O . VAL A 1 113 ? 4.968 6.992 -12.167 1.00 97.81 113 VAL A O 1
ATOM 816 N N . ALA A 1 114 ? 5.778 7.004 -10.064 1.00 96.69 114 ALA A N 1
ATOM 817 C CA . ALA A 1 114 ? 6.998 7.726 -10.385 1.00 96.69 114 ALA A CA 1
ATOM 818 C C . ALA A 1 114 ? 8.156 7.338 -9.463 1.00 96.69 114 ALA A C 1
ATOM 820 O O . ALA A 1 114 ? 7.971 7.244 -8.248 1.00 96.69 114 ALA A O 1
ATOM 821 N N . ASN A 1 115 ? 9.350 7.233 -10.054 1.00 93.19 115 ASN A N 1
ATOM 822 C CA . ASN A 1 115 ? 10.655 7.210 -9.387 1.00 93.19 115 ASN A CA 1
ATOM 823 C C . ASN A 1 115 ? 10.696 6.239 -8.201 1.00 93.19 115 ASN A C 1
ATOM 825 O O . ASN A 1 115 ? 10.918 6.638 -7.056 1.00 93.19 115 ASN A O 1
ATOM 829 N N . ASP A 1 116 ? 10.420 4.966 -8.474 1.00 90.38 116 ASP A N 1
ATOM 830 C CA . ASP A 1 116 ? 10.563 3.900 -7.490 1.00 90.38 116 ASP A CA 1
ATOM 831 C C . ASP A 1 116 ? 11.920 3.982 -6.765 1.00 90.38 116 ASP A C 1
ATOM 833 O O . ASP A 1 116 ? 12.958 4.214 -7.391 1.00 90.38 116 ASP A O 1
ATOM 837 N N . LEU A 1 117 ? 11.929 3.769 -5.446 1.00 85.75 117 LEU A N 1
ATOM 838 C CA . LEU A 1 117 ? 13.157 3.876 -4.648 1.00 85.75 117 LEU A CA 1
ATOM 839 C C . LEU A 1 117 ? 14.168 2.760 -4.956 1.00 85.75 117 LEU A C 1
ATOM 841 O O . LEU A 1 117 ? 15.367 2.964 -4.760 1.00 85.75 117 LEU A O 1
ATOM 845 N N . LEU A 1 118 ? 13.714 1.612 -5.474 1.00 88.69 118 LEU A N 1
ATOM 846 C CA . LEU A 1 118 ? 14.572 0.546 -6.001 1.00 88.69 118 LEU A CA 1
ATOM 847 C C . LEU A 1 118 ? 14.819 0.676 -7.511 1.00 88.69 118 LEU A C 1
ATOM 849 O O . LEU A 1 118 ? 15.443 -0.201 -8.107 1.00 88.69 118 LEU A O 1
ATOM 853 N N . LYS A 1 119 ? 14.396 1.791 -8.123 1.00 90.69 119 LYS A N 1
ATOM 854 C CA . LYS A 1 119 ? 14.555 2.099 -9.551 1.00 90.69 119 LYS A CA 1
ATOM 855 C C . LYS A 1 119 ? 13.840 1.110 -10.473 1.00 90.69 119 LYS A C 1
ATOM 857 O O . LYS A 1 119 ? 14.241 0.951 -11.629 1.00 90.69 119 LYS A O 1
ATOM 862 N N . LEU A 1 120 ? 12.779 0.463 -9.990 1.00 91.25 120 LEU A N 1
ATOM 863 C CA . LEU A 1 120 ? 11.883 -0.276 -10.871 1.00 91.25 120 LEU A CA 1
ATOM 864 C C . LEU A 1 120 ? 11.152 0.685 -11.829 1.00 91.25 120 LEU A C 1
ATOM 866 O O . LEU A 1 120 ? 10.960 1.861 -11.503 1.00 91.25 120 LEU A O 1
ATOM 870 N N . PRO A 1 121 ? 10.740 0.217 -13.021 1.00 93.62 121 PRO A N 1
ATOM 871 C CA . PRO A 1 121 ? 10.023 1.054 -13.976 1.00 93.62 121 PRO A CA 1
ATOM 872 C C . PRO A 1 121 ? 8.731 1.644 -13.399 1.00 93.62 121 PRO A C 1
ATOM 874 O O . PRO A 1 121 ? 8.003 0.980 -12.653 1.00 93.62 121 PRO A O 1
ATOM 877 N N . ASN A 1 122 ? 8.386 2.859 -13.827 1.00 96.00 122 ASN A N 1
ATOM 878 C CA . ASN A 1 122 ? 7.046 3.400 -13.603 1.00 96.00 122 ASN A CA 1
ATOM 879 C C . ASN A 1 122 ? 6.019 2.455 -14.240 1.00 96.00 122 ASN A C 1
ATOM 881 O O . ASN A 1 122 ? 6.222 1.973 -15.356 1.00 96.00 122 ASN A O 1
ATOM 885 N N . GLY A 1 123 ? 4.921 2.191 -13.540 1.00 95.50 123 GLY A N 1
ATOM 886 C CA . GLY A 1 123 ? 3.945 1.186 -13.956 1.00 95.50 123 GLY A CA 1
ATOM 887 C C . GLY A 1 123 ? 4.172 -0.196 -13.348 1.00 95.50 123 GLY A C 1
ATOM 888 O O . GLY A 1 123 ? 3.304 -1.052 -13.502 1.00 95.50 123 GLY A O 1
ATOM 889 N N . THR A 1 124 ? 5.279 -0.423 -12.629 1.00 95.31 124 THR A N 1
ATOM 890 C CA . THR A 1 124 ? 5.435 -1.641 -11.819 1.00 95.31 124 THR A CA 1
ATOM 891 C C . THR A 1 124 ? 4.265 -1.753 -10.845 1.00 95.31 124 THR A C 1
ATOM 893 O O . THR A 1 124 ? 3.878 -0.765 -10.215 1.00 95.31 124 THR A O 1
ATOM 896 N N . VAL A 1 125 ? 3.707 -2.955 -10.727 1.00 96.50 125 VAL A N 1
ATOM 897 C CA . VAL A 1 125 ? 2.622 -3.284 -9.803 1.00 96.50 125 VAL A CA 1
ATOM 898 C C . VAL A 1 125 ? 2.968 -4.523 -8.995 1.00 96.50 125 VAL A C 1
ATOM 900 O O . VAL A 1 125 ? 3.770 -5.354 -9.418 1.00 96.50 125 VAL A O 1
ATOM 903 N N . GLY A 1 126 ? 2.327 -4.673 -7.845 1.00 96.31 126 GLY A N 1
ATOM 904 C CA . GLY A 1 126 ? 2.477 -5.879 -7.049 1.00 96.31 126 GLY A CA 1
ATOM 905 C C . GLY A 1 126 ? 1.654 -5.856 -5.770 1.00 96.31 126 GLY A C 1
ATOM 906 O O . GLY A 1 126 ? 1.024 -4.840 -5.455 1.00 96.31 126 GLY A O 1
ATOM 907 N N . PRO 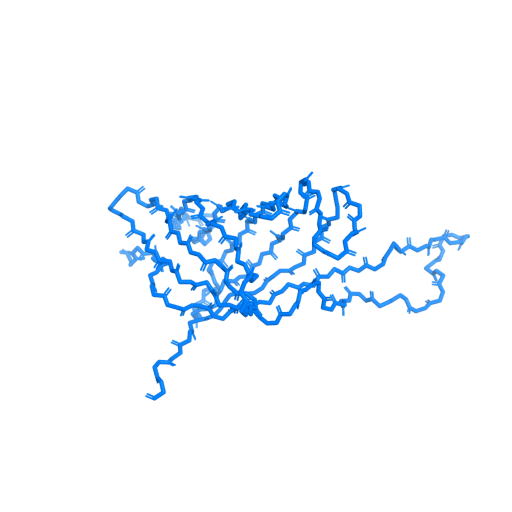A 1 127 ? 1.579 -6.985 -5.053 1.00 97.94 127 PRO A N 1
ATOM 908 C CA . PRO A 1 127 ? 0.757 -7.074 -3.864 1.00 97.94 127 PRO A CA 1
ATOM 909 C C . PRO A 1 127 ? 1.393 -6.338 -2.683 1.00 97.94 127 PRO A C 1
ATOM 911 O O . PRO A 1 127 ? 2.616 -6.242 -2.557 1.00 97.94 127 PRO A O 1
ATOM 914 N N . PHE A 1 128 ? 0.551 -5.872 -1.768 1.00 98.19 128 PHE A N 1
ATOM 915 C CA . PHE A 1 128 ? 0.976 -5.422 -0.448 1.00 98.19 128 PHE A CA 1
ATOM 916 C C . PHE A 1 128 ? 0.082 -5.999 0.646 1.00 98.19 128 PHE A C 1
ATOM 918 O O . PHE A 1 128 ? -1.056 -6.410 0.404 1.00 98.19 128 PHE A O 1
ATOM 925 N N . VAL A 1 129 ? 0.612 -5.976 1.864 1.00 98.19 129 VAL A N 1
ATOM 926 C CA . VAL A 1 129 ? -0.108 -6.289 3.092 1.00 98.19 129 VAL A CA 1
ATOM 927 C C . VAL A 1 129 ? 0.162 -5.217 4.145 1.00 98.19 129 VAL A C 1
ATOM 929 O O . VAL A 1 129 ? 1.293 -4.748 4.305 1.00 98.19 129 VAL A O 1
ATOM 932 N N . LEU A 1 130 ? -0.891 -4.847 4.869 1.00 98.25 130 LEU A N 1
ATOM 933 C CA . LEU A 1 130 ? -0.843 -4.098 6.118 1.00 98.25 130 LEU A CA 1
ATOM 934 C C . LEU A 1 130 ? -1.461 -4.945 7.229 1.00 98.25 130 LEU A C 1
ATOM 936 O O . LEU A 1 130 ? -2.474 -5.607 7.015 1.00 98.25 130 LEU A O 1
ATOM 940 N N . HIS A 1 131 ? -0.883 -4.883 8.422 1.00 96.44 131 HIS A N 1
ATOM 941 C CA . HIS A 1 131 ? -1.471 -5.454 9.634 1.00 96.44 131 HIS A CA 1
ATOM 942 C C . HIS A 1 131 ? -1.097 -4.593 10.847 1.00 96.44 131 HIS A C 1
ATOM 944 O O . HIS A 1 131 ? -0.015 -3.995 10.840 1.00 96.44 131 HIS A O 1
ATOM 950 N N . PRO A 1 132 ? -1.953 -4.482 11.875 1.00 95.56 132 PRO A N 1
ATOM 951 C CA . PRO A 1 132 ? -1.672 -3.643 13.029 1.00 95.56 132 PRO A CA 1
ATOM 952 C C . PRO A 1 132 ? -0.390 -4.089 13.728 1.00 95.56 132 PRO A C 1
ATOM 954 O O . PRO A 1 132 ? -0.189 -5.275 14.003 1.00 95.56 132 PRO A O 1
ATOM 957 N N . GLN A 1 133 ? 0.471 -3.133 14.073 1.00 93.25 133 GLN A N 1
ATOM 958 C CA . GLN A 1 133 ? 1.502 -3.397 15.066 1.00 93.25 133 GLN A CA 1
ATOM 959 C C . GLN A 1 133 ? 0.814 -3.435 16.425 1.00 93.25 133 GLN A C 1
ATOM 961 O O . GLN A 1 133 ? 0.367 -2.408 16.935 1.00 93.25 133 GLN A O 1
ATOM 966 N N . LYS A 1 134 ? 0.714 -4.628 17.014 1.00 79.19 134 LYS A N 1
ATOM 967 C CA . LYS A 1 134 ? 0.305 -4.746 18.413 1.00 79.19 134 LYS A CA 1
ATOM 968 C C . LYS A 1 134 ? 1.314 -3.977 19.264 1.00 79.19 134 LYS A C 1
ATOM 970 O O . LYS A 1 134 ? 2.518 -4.076 19.023 1.00 79.19 134 LYS A O 1
ATOM 975 N N . ALA A 1 135 ? 0.817 -3.196 20.221 1.00 65.00 135 ALA A N 1
ATOM 976 C CA . ALA A 1 135 ? 1.679 -2.662 21.264 1.00 65.00 135 ALA A CA 1
ATOM 977 C C . ALA A 1 135 ? 2.390 -3.851 21.925 1.00 65.00 135 ALA A C 1
ATOM 979 O O . ALA A 1 135 ? 1.737 -4.850 22.237 1.00 65.00 135 ALA A O 1
ATOM 980 N N . ALA A 1 136 ? 3.718 -3.766 22.007 1.00 54.25 136 ALA A N 1
ATOM 981 C CA . ALA A 1 136 ? 4.532 -4.743 22.717 1.00 54.25 136 ALA A CA 1
ATOM 982 C C . ALA A 1 136 ? 4.230 -4.699 24.218 1.00 54.25 136 ALA A C 1
ATOM 984 O O . ALA A 1 136 ? 3.928 -3.587 24.716 1.00 54.25 136 ALA A O 1
#

Sequence (136 aa):
MTTALLNGRWAYRSFHHAPIVIVDGQVAGTPELAQPWSPPGVLDATTDAGGRVTGTLTFGPGIALKVDGHVRAASETAPASIELVGAGLGSVNRIKGYFVPGSDHVVGTILCVANDLLKLPNGTVGPFVLHPQKAA

Secondary structure (DSSP, 8-state):
-PPP---EEEEEEEEE-PPPPEETTEE-S---S-EE-SS-EEEEEEE-TT-EEEEEEEEETTEEEEEEEEEE---SSS--EEEEEEEETTEEEEEEEEEPTTSS-EEEEE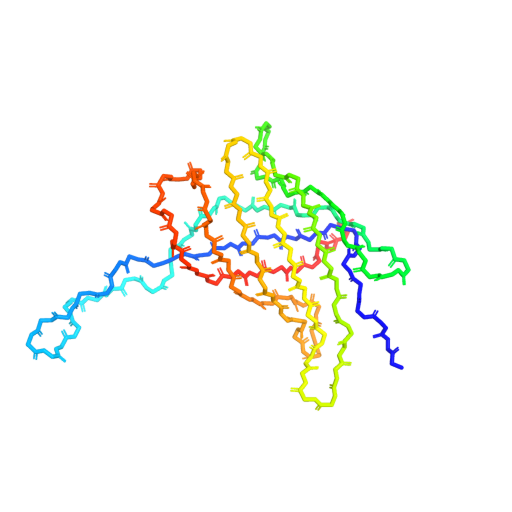EEEE--TT-PPTT-EEEEEEEE----

Foldseek 3Di:
DDFDWDAAKKKKWWWFWDDFDADPNDGPDDTDHTDTLAAIWIWHWGADPVQWIWTWIGRDVPRIWTKTWGWAPDDPVFAIKTWMWTHDPFWIKIWIWHQDPPAQKTKTKMFTQTDRPVRDDHGTMTMMMIHDDDDD

pLDDT: mean 93.88, std 8.0, range [49.75, 98.81]

Radius of gyration: 16.06 Å; chains: 1; bounding box: 39×34×50 Å